Protein AF-A0A353X8H5-F1 (afdb_monomer_lite)

Sequence (154 aa):
MALLAIDTSLRACGVAVTVGPWALEAMARGQDARLVPLVGEVLAQAGLTYEGLTGVVVAVGPGSFTGTRVGLAAAQGLALALDIPVHGASTLDALGLGPDLTEDQKAALVEGRVAPPDPRAYLDLFAQGRATLPPQPLYLRPPGVTPPAKGRGR

Secondary structure (DSSP, 8-state):
--EEEEE-SSSEEEEEETTS-EEEEE-SS-HHHHHHHHHHHHHHHTT--GGG--EEEEE--SS-HHHHHHHHHHHHHHHHHHT--EEEE-HHHHHHT-TT--SSEEEEEEEE---TT--EEEEEEEETTEESSPPEEEE-PPTTPPPPP-PPP-

Structure (mmCIF, N/CA/C/O backbone):
data_AF-A0A353X8H5-F1
#
_entry.id   AF-A0A353X8H5-F1
#
loop_
_atom_site.group_PDB
_atom_site.id
_atom_site.type_symbol
_atom_site.label_atom_id
_atom_site.label_alt_id
_atom_site.label_comp_id
_atom_site.label_asym_id
_atom_site.label_entity_id
_atom_site.label_seq_id
_atom_site.pdbx_PDB_ins_code
_atom_site.Cartn_x
_atom_site.Cartn_y
_atom_site.Cartn_z
_atom_site.occupancy
_atom_site.B_iso_or_equiv
_atom_site.auth_seq_id
_atom_site.auth_comp_id
_atom_site.auth_asym_id
_atom_site.auth_atom_id
_atom_site.pdbx_PDB_model_num
ATOM 1 N N . MET A 1 1 ? -16.093 -1.205 8.298 1.00 74.12 1 MET A N 1
ATOM 2 C CA . MET A 1 1 ? -14.869 -1.967 7.976 1.00 74.12 1 MET A CA 1
ATOM 3 C C . MET A 1 1 ? -13.891 -0.981 7.370 1.00 74.12 1 MET A C 1
ATOM 5 O O . MET A 1 1 ? -14.268 -0.333 6.402 1.00 74.12 1 MET A O 1
ATOM 9 N N . ALA A 1 2 ? -12.722 -0.795 7.980 1.00 92.31 2 ALA A N 1
ATOM 10 C CA . ALA A 1 2 ? -11.694 0.127 7.499 1.00 92.31 2 ALA A CA 1
ATOM 11 C C . ALA A 1 2 ? -10.439 -0.676 7.140 1.00 92.31 2 ALA A C 1
ATOM 13 O O . ALA A 1 2 ? -9.856 -1.326 8.012 1.00 92.31 2 ALA A O 1
ATOM 14 N N . LEU A 1 3 ? -10.057 -0.681 5.862 1.00 96.94 3 LEU A N 1
ATOM 15 C CA . LEU A 1 3 ? -8.794 -1.268 5.412 1.00 96.94 3 LEU A CA 1
ATOM 16 C C . LEU A 1 3 ? -7.784 -0.158 5.148 1.00 96.94 3 LEU A C 1
ATOM 18 O O . LEU A 1 3 ? -8.125 0.843 4.516 1.00 96.94 3 LEU A O 1
ATOM 22 N N . LEU A 1 4 ? -6.549 -0.373 5.593 1.00 98.06 4 LEU A N 1
ATOM 23 C CA . LEU A 1 4 ? -5.403 0.472 5.271 1.00 98.06 4 LEU A CA 1
ATOM 24 C C . LEU A 1 4 ? -4.715 -0.077 4.021 1.00 98.06 4 LEU A C 1
ATOM 26 O O . LEU A 1 4 ? -4.287 -1.224 4.033 1.00 98.06 4 LEU A O 1
ATOM 30 N N . ALA A 1 5 ? -4.568 0.715 2.967 1.00 97.62 5 ALA A N 1
ATOM 31 C CA . ALA A 1 5 ? -3.767 0.370 1.799 1.00 97.62 5 ALA A CA 1
ATOM 32 C C . ALA A 1 5 ? -2.399 1.062 1.866 1.00 97.62 5 ALA A C 1
ATOM 34 O O . ALA A 1 5 ? -2.334 2.259 2.138 1.00 97.62 5 ALA A O 1
ATOM 35 N N . ILE A 1 6 ? -1.324 0.317 1.605 1.00 98.06 6 ILE A N 1
ATOM 36 C CA . ILE A 1 6 ? 0.063 0.797 1.588 1.00 98.06 6 ILE A CA 1
ATOM 37 C C . ILE A 1 6 ? 0.708 0.434 0.248 1.00 98.06 6 ILE A C 1
ATOM 39 O O . ILE A 1 6 ? 0.734 -0.736 -0.140 1.00 98.06 6 ILE A O 1
ATOM 43 N N . ASP A 1 7 ? 1.312 1.413 -0.423 1.00 96.50 7 ASP A N 1
ATOM 44 C CA . ASP A 1 7 ? 2.164 1.178 -1.588 1.00 96.50 7 ASP A CA 1
ATOM 45 C C . ASP A 1 7 ? 3.473 1.966 -1.482 1.00 96.50 7 ASP A C 1
ATOM 47 O O . ASP A 1 7 ? 3.509 3.193 -1.506 1.00 96.50 7 ASP A O 1
ATOM 51 N N . THR A 1 8 ? 4.577 1.234 -1.385 1.00 96.56 8 THR A N 1
ATOM 52 C CA . THR A 1 8 ? 5.946 1.766 -1.446 1.00 96.56 8 THR A CA 1
ATOM 53 C C . THR A 1 8 ? 6.745 1.109 -2.573 1.00 96.56 8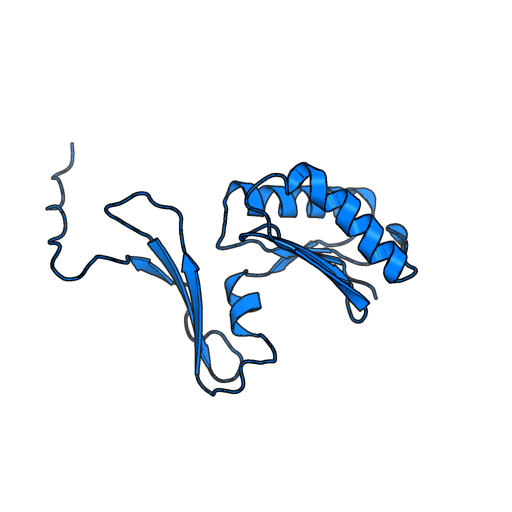 THR A C 1
ATOM 55 O O . THR A 1 8 ? 7.974 1.173 -2.595 1.00 96.56 8 THR A O 1
ATOM 58 N N . SER A 1 9 ? 6.068 0.422 -3.495 1.00 92.25 9 SER A N 1
ATOM 59 C CA . SER A 1 9 ? 6.669 -0.398 -4.546 1.00 92.25 9 SER A CA 1
ATOM 60 C C . SER A 1 9 ? 7.244 0.439 -5.691 1.00 92.25 9 SER A C 1
ATOM 62 O O . SER A 1 9 ? 8.225 0.025 -6.304 1.00 92.25 9 SER A O 1
ATOM 64 N N . LEU A 1 10 ? 6.714 1.636 -5.960 1.00 90.38 10 LEU A N 1
ATOM 65 C CA . LEU A 1 10 ? 7.165 2.506 -7.056 1.00 90.38 10 LEU A CA 1
ATOM 66 C C . LEU A 1 10 ? 7.862 3.783 -6.544 1.00 90.38 10 LEU A C 1
ATOM 68 O O . LEU A 1 10 ? 8.547 3.776 -5.523 1.00 90.38 10 LEU A O 1
ATOM 72 N N . ARG A 1 11 ? 7.780 4.887 -7.299 1.00 89.25 11 ARG A N 1
ATOM 73 C CA . ARG A 1 11 ? 8.456 6.167 -6.999 1.00 89.25 11 ARG A CA 1
ATOM 74 C C . ARG A 1 11 ? 7.633 7.081 -6.087 1.00 89.25 11 ARG A C 1
ATOM 76 O O . ARG A 1 11 ? 7.696 8.303 -6.216 1.00 89.25 11 ARG A O 1
ATOM 83 N N . ALA A 1 12 ? 6.863 6.487 -5.188 1.00 92.25 12 ALA A N 1
ATOM 84 C CA . ALA A 1 12 ? 6.065 7.202 -4.213 1.00 92.25 12 ALA A CA 1
ATOM 85 C C . ALA A 1 12 ? 5.904 6.382 -2.928 1.00 92.25 12 ALA A C 1
ATOM 87 O O . ALA A 1 12 ? 6.110 5.167 -2.932 1.00 92.25 12 ALA A O 1
ATOM 88 N N . CYS A 1 13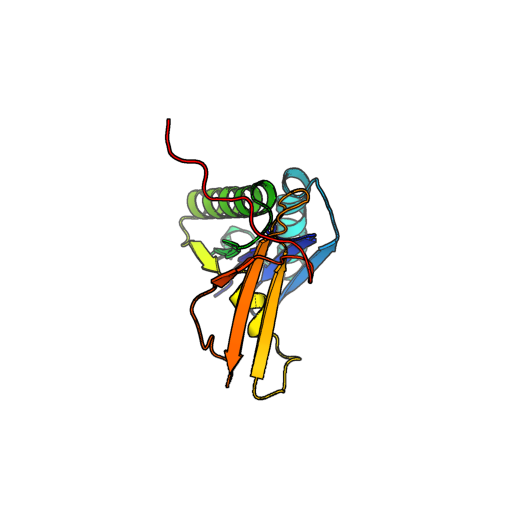 ? 5.555 7.063 -1.841 1.00 96.31 13 CYS A N 1
ATOM 89 C CA . CYS A 1 13 ? 4.990 6.466 -0.638 1.00 96.31 13 CYS A CA 1
ATOM 90 C C . CYS A 1 13 ? 3.494 6.786 -0.631 1.00 96.31 13 CYS A C 1
ATOM 92 O O . CYS A 1 13 ? 3.115 7.956 -0.561 1.00 96.31 13 CYS A O 1
ATOM 94 N N . GLY A 1 14 ? 2.664 5.762 -0.794 1.00 97.06 14 GLY A N 1
ATOM 95 C CA . GLY A 1 14 ? 1.216 5.871 -0.883 1.00 97.06 14 GLY A CA 1
ATOM 96 C C . GLY A 1 14 ? 0.534 5.206 0.301 1.00 97.06 14 GLY A C 1
ATOM 97 O O . GLY A 1 14 ? 0.879 4.080 0.669 1.00 97.06 14 GLY A O 1
ATOM 98 N N . VAL A 1 15 ? -0.452 5.894 0.869 1.00 98.00 15 VAL A N 1
ATOM 99 C CA . VAL A 1 15 ? -1.325 5.371 1.921 1.00 98.00 15 VAL A CA 1
ATOM 100 C C . VAL A 1 15 ? -2.766 5.777 1.633 1.00 98.00 15 VAL A C 1
ATOM 102 O O . VAL A 1 15 ? -3.025 6.922 1.273 1.00 98.00 15 VAL A O 1
ATOM 105 N N . ALA A 1 16 ? -3.715 4.865 1.820 1.00 97.25 16 ALA A N 1
ATOM 106 C CA . ALA A 1 16 ? -5.141 5.163 1.721 1.00 97.25 16 ALA A CA 1
ATOM 107 C C . ALA A 1 16 ? -5.953 4.371 2.745 1.00 97.25 16 ALA A C 1
ATOM 109 O O . ALA A 1 16 ? -5.528 3.307 3.192 1.00 97.25 16 ALA A O 1
ATOM 110 N N . VAL A 1 17 ? -7.147 4.857 3.074 1.00 96.50 17 VAL A N 1
ATOM 111 C CA . VAL A 1 17 ? -8.148 4.093 3.830 1.00 96.50 17 VAL A CA 1
ATOM 112 C C . VAL A 1 17 ? -9.389 3.888 2.963 1.00 96.50 17 VAL A C 1
ATOM 114 O O . VAL A 1 17 ? -9.782 4.774 2.204 1.00 96.50 17 VAL A O 1
ATOM 117 N N . THR A 1 18 ? -10.019 2.714 3.046 1.00 91.69 18 THR A N 1
ATOM 118 C CA . THR A 1 18 ? -11.245 2.404 2.286 1.00 91.69 18 THR A CA 1
ATOM 119 C C . THR A 1 18 ? -12.345 3.434 2.512 1.00 91.69 18 THR A C 1
ATOM 121 O O . THR A 1 18 ? -12.729 3.663 3.657 1.00 91.69 18 THR A O 1
ATOM 124 N N . VAL A 1 19 ? -12.900 3.974 1.417 1.00 79.12 19 VAL A N 1
ATOM 125 C CA . VAL A 1 19 ? -13.958 5.006 1.439 1.00 79.12 19 VAL A CA 1
ATOM 126 C C . VAL A 1 19 ? -13.546 6.192 2.331 1.00 79.12 19 VAL A C 1
ATOM 128 O O . VAL A 1 19 ? -14.315 6.671 3.159 1.00 79.12 19 VAL A O 1
ATOM 131 N N . GLY A 1 20 ? -12.290 6.627 2.197 1.00 89.19 20 GLY A N 1
ATOM 132 C CA . GLY A 1 20 ? -11.671 7.623 3.064 1.00 89.19 20 GLY A CA 1
ATOM 133 C C . GLY A 1 20 ? -10.528 8.390 2.390 1.00 89.19 20 GLY A C 1
ATOM 134 O O . GLY A 1 20 ? -10.372 8.330 1.166 1.00 89.19 20 GLY A O 1
ATOM 135 N N . PRO A 1 21 ? -9.747 9.150 3.177 1.00 95.56 21 PRO A N 1
ATOM 136 C CA . PRO A 1 21 ? -8.627 9.924 2.667 1.00 95.56 21 PRO A CA 1
ATOM 137 C C . PRO A 1 21 ? -7.494 9.025 2.170 1.00 95.56 21 PRO A C 1
ATOM 139 O O . PRO A 1 21 ? -7.351 7.857 2.548 1.00 95.56 21 PRO A O 1
ATOM 142 N N . TRP A 1 22 ? -6.660 9.618 1.329 1.00 96.56 22 TRP A N 1
ATOM 143 C CA . TRP A 1 22 ? -5.430 9.030 0.833 1.00 96.56 22 TRP A CA 1
ATOM 144 C C . TRP A 1 22 ? -4.362 10.110 0.714 1.00 96.56 22 TRP A C 1
ATOM 146 O O . TRP A 1 22 ? -4.664 11.297 0.587 1.00 96.56 22 TRP A O 1
ATOM 156 N N . ALA A 1 23 ? -3.107 9.684 0.732 1.00 97.06 23 ALA A N 1
ATOM 157 C CA . ALA A 1 23 ? -1.960 10.529 0.479 1.00 97.06 23 ALA A CA 1
ATOM 158 C C . ALA A 1 23 ? -0.941 9.776 -0.378 1.00 97.06 23 ALA A C 1
ATOM 160 O O . ALA A 1 23 ? -0.725 8.575 -0.208 1.00 97.06 23 ALA A O 1
ATOM 161 N N . LEU A 1 24 ? -0.321 10.493 -1.313 1.00 96.00 24 LEU A N 1
ATOM 162 C CA . LEU A 1 24 ? 0.707 9.966 -2.200 1.00 96.00 24 LEU A CA 1
ATOM 163 C C . LEU A 1 24 ? 1.847 10.973 -2.291 1.00 96.00 24 LEU A C 1
ATOM 165 O O . LEU A 1 24 ? 1.679 12.066 -2.828 1.00 96.00 24 LEU A O 1
ATOM 169 N N . GLU A 1 25 ? 3.018 10.590 -1.802 1.00 96.88 25 GLU A N 1
ATOM 170 C CA . GLU A 1 25 ? 4.199 11.447 -1.828 1.00 96.88 25 GLU A CA 1
ATOM 171 C C . GLU A 1 25 ? 5.242 10.904 -2.789 1.00 96.88 25 GLU A C 1
ATOM 173 O O . GLU A 1 25 ? 5.786 9.817 -2.589 1.00 96.88 25 GLU A O 1
ATOM 178 N N . ALA A 1 26 ? 5.549 11.670 -3.835 1.00 95.06 26 ALA A N 1
ATOM 179 C CA . ALA A 1 26 ? 6.590 11.309 -4.784 1.00 95.06 26 ALA A CA 1
ATOM 180 C C . ALA A 1 26 ? 7.963 11.314 -4.098 1.00 95.06 26 ALA A C 1
ATOM 182 O O . ALA A 1 26 ? 8.442 12.347 -3.632 1.00 95.06 26 ALA A O 1
ATOM 183 N N . MET A 1 27 ? 8.631 10.160 -4.071 1.00 92.25 27 MET A N 1
ATOM 184 C CA . MET A 1 27 ? 9.961 10.034 -3.481 1.00 92.25 27 MET A CA 1
ATOM 185 C C . MET A 1 27 ? 10.752 8.872 -4.076 1.00 92.25 27 MET A C 1
ATOM 187 O O . MET A 1 27 ? 10.222 7.815 -4.417 1.00 92.25 27 MET A O 1
ATOM 191 N N . ALA A 1 28 ? 12.065 9.070 -4.206 1.00 85.12 28 ALA A N 1
ATOM 192 C CA . ALA A 1 28 ? 12.971 8.043 -4.718 1.00 85.12 28 ALA A CA 1
ATOM 193 C C . ALA A 1 28 ? 13.551 7.142 -3.613 1.00 85.12 28 ALA A C 1
ATOM 195 O O . ALA A 1 28 ? 13.962 6.019 -3.911 1.00 85.12 28 ALA A O 1
ATOM 196 N N . ARG A 1 29 ? 13.637 7.646 -2.375 1.00 88.06 29 ARG A N 1
ATOM 197 C CA . ARG A 1 29 ? 14.205 7.000 -1.177 1.00 88.06 29 ARG A CA 1
ATOM 198 C C . ARG A 1 29 ? 13.548 7.588 0.079 1.00 88.06 29 ARG A C 1
ATOM 200 O O . ARG A 1 29 ? 12.993 8.680 -0.008 1.00 88.06 29 ARG A O 1
ATOM 207 N N . GLY A 1 30 ? 13.693 6.916 1.223 1.00 93.06 30 GLY A N 1
ATOM 208 C CA . GLY A 1 30 ? 13.212 7.392 2.528 1.00 93.06 30 GLY A CA 1
ATOM 209 C C . GLY A 1 30 ? 11.798 6.932 2.892 1.00 93.06 30 GLY A C 1
ATOM 210 O O . GLY A 1 30 ? 11.221 7.428 3.858 1.00 93.06 30 GLY A O 1
ATOM 211 N N . GLN A 1 31 ? 11.232 5.993 2.127 1.00 94.94 31 GLN A N 1
ATOM 212 C CA . GLN A 1 31 ? 9.908 5.423 2.386 1.00 94.94 31 GLN A CA 1
ATOM 213 C C . GLN A 1 31 ? 9.828 4.771 3.775 1.00 94.94 31 GLN A C 1
ATOM 215 O O . GLN A 1 31 ? 8.790 4.833 4.420 1.00 94.94 31 GLN A O 1
ATOM 220 N N . ASP A 1 32 ? 10.923 4.180 4.251 1.00 93.88 32 ASP A N 1
ATOM 221 C CA . ASP A 1 32 ? 11.056 3.528 5.556 1.00 93.88 32 ASP A CA 1
ATOM 222 C C . ASP A 1 32 ? 10.812 4.481 6.730 1.00 93.88 32 ASP A C 1
ATOM 224 O O . ASP A 1 32 ? 10.109 4.125 7.673 1.00 93.88 32 ASP A O 1
ATOM 228 N N . ALA A 1 33 ? 11.326 5.707 6.644 1.00 96.00 33 ALA A N 1
ATOM 229 C CA . ALA A 1 33 ? 11.096 6.729 7.660 1.00 96.00 33 ALA A CA 1
ATOM 230 C C . ALA A 1 33 ? 9.745 7.441 7.484 1.00 96.00 33 ALA A C 1
ATOM 232 O O . ALA A 1 33 ? 9.139 7.863 8.468 1.00 96.00 33 ALA A O 1
ATOM 233 N N . ARG A 1 34 ? 9.269 7.596 6.240 1.00 97.25 34 ARG A N 1
ATOM 234 C CA . ARG A 1 34 ? 8.072 8.398 5.939 1.00 97.25 34 ARG A CA 1
ATOM 235 C C . ARG A 1 34 ? 6.757 7.644 6.111 1.00 97.25 34 ARG A C 1
ATOM 237 O O . ARG A 1 34 ? 5.754 8.267 6.459 1.00 97.25 34 ARG A O 1
ATOM 244 N N . LEU A 1 35 ? 6.751 6.334 5.876 1.00 97.94 35 LEU A N 1
ATOM 245 C CA . LEU A 1 35 ? 5.526 5.541 5.793 1.00 97.94 35 LEU A CA 1
ATOM 246 C C . LEU A 1 35 ? 4.682 5.606 7.071 1.00 97.94 35 LEU A C 1
ATOM 248 O O . LEU A 1 35 ? 3.504 5.934 6.997 1.00 97.94 35 LEU A O 1
ATOM 252 N N . VAL A 1 36 ? 5.264 5.336 8.242 1.00 97.38 36 VAL A N 1
ATOM 253 C CA . VAL A 1 36 ? 4.500 5.307 9.505 1.00 97.38 36 VAL A CA 1
ATOM 254 C C . VAL A 1 36 ? 3.907 6.681 9.860 1.00 97.38 36 VAL A C 1
ATOM 256 O O . VAL A 1 36 ? 2.713 6.739 10.160 1.00 97.38 36 VAL A O 1
ATOM 259 N N . PRO A 1 37 ? 4.657 7.801 9.767 1.00 98.00 37 PRO A N 1
ATOM 260 C CA . PRO A 1 37 ? 4.063 9.130 9.898 1.00 98.00 37 PRO A CA 1
ATOM 261 C C . PRO A 1 37 ? 2.908 9.385 8.918 1.00 98.00 37 PRO A C 1
ATOM 263 O O . PRO A 1 37 ? 1.871 9.903 9.324 1.00 98.00 37 PRO A O 1
ATOM 266 N N . LEU A 1 38 ? 3.044 8.959 7.654 1.00 98.38 38 LEU A N 1
ATOM 267 C CA . LEU A 1 38 ? 2.018 9.171 6.626 1.00 98.38 38 LEU A CA 1
ATOM 268 C C . LEU A 1 38 ? 0.737 8.388 6.945 1.00 98.38 38 LEU A C 1
ATOM 270 O O . LEU A 1 38 ? -0.364 8.899 6.763 1.00 98.38 38 LEU A O 1
ATOM 274 N N . VAL A 1 39 ? 0.873 7.172 7.485 1.00 98.31 39 VAL A N 1
ATOM 275 C CA . VAL A 1 39 ? -0.262 6.391 7.997 1.00 98.31 39 VAL A CA 1
ATOM 276 C C . VAL A 1 39 ? -0.980 7.139 9.115 1.00 98.31 39 VAL A C 1
ATOM 278 O O . VAL A 1 39 ? -2.200 7.279 9.056 1.00 98.31 39 VAL A O 1
ATOM 281 N N . GLY A 1 40 ? -0.246 7.666 10.097 1.00 97.81 40 GLY A N 1
ATOM 282 C CA . GLY A 1 40 ? -0.837 8.441 11.191 1.00 97.81 40 GLY A CA 1
ATOM 283 C C . GLY A 1 40 ? -1.620 9.662 10.698 1.00 97.81 40 GLY A C 1
ATOM 284 O O . GLY A 1 40 ? -2.734 9.903 11.157 1.00 97.81 40 GLY A O 1
ATOM 285 N N . GLU A 1 41 ? -1.073 10.393 9.727 1.00 98.38 41 GLU A N 1
ATOM 286 C CA . GLU A 1 41 ? -1.732 11.551 9.111 1.00 98.38 41 GLU A CA 1
ATOM 287 C C . GLU A 1 41 ? -3.033 11.165 8.394 1.00 98.38 41 GLU A C 1
ATOM 289 O O . GLU A 1 41 ? -4.067 11.797 8.617 1.00 98.38 41 GLU A O 1
ATOM 294 N N . VAL A 1 42 ? -3.013 10.109 7.574 1.00 98.25 42 VAL A N 1
ATOM 295 C CA . VAL A 1 42 ? -4.201 9.646 6.836 1.00 98.25 42 VAL A CA 1
ATOM 296 C C . VAL A 1 42 ? -5.279 9.118 7.789 1.00 98.25 42 VAL A C 1
ATOM 298 O O . VAL A 1 42 ? -6.458 9.426 7.610 1.00 98.25 42 VAL A O 1
ATOM 301 N N . LEU A 1 43 ? -4.904 8.374 8.833 1.00 97.44 43 LEU A N 1
ATOM 302 C CA . LEU A 1 43 ? -5.857 7.910 9.849 1.00 97.44 43 LEU A CA 1
ATOM 303 C C . LEU A 1 43 ? -6.489 9.080 10.608 1.00 97.44 43 LEU A C 1
ATOM 305 O O . LEU A 1 43 ? -7.708 9.107 10.776 1.00 97.44 43 LEU A O 1
ATOM 309 N N . ALA A 1 44 ? -5.692 10.080 10.993 1.00 97.25 44 ALA A N 1
ATOM 310 C CA . ALA A 1 44 ? -6.196 11.275 11.663 1.00 97.25 44 ALA A CA 1
ATOM 311 C C . ALA A 1 44 ? -7.191 12.049 10.783 1.00 97.25 44 ALA A C 1
ATOM 313 O O . ALA A 1 44 ? -8.249 12.453 11.263 1.00 97.25 44 ALA A O 1
ATOM 314 N N . GLN A 1 45 ? -6.904 12.195 9.485 1.00 97.19 45 GLN A N 1
ATOM 315 C CA . GLN A 1 45 ? -7.835 12.797 8.520 1.00 97.19 45 GLN A CA 1
ATOM 316 C C . GLN A 1 45 ? -9.136 11.996 8.381 1.00 97.19 45 GLN A C 1
ATOM 318 O O . GLN A 1 45 ? -10.192 12.576 8.145 1.00 97.19 45 GLN A O 1
ATOM 323 N N . ALA A 1 46 ? -9.072 10.672 8.543 1.00 95.19 46 ALA A N 1
ATOM 324 C CA . ALA A 1 46 ? -10.236 9.792 8.510 1.00 95.19 46 ALA A CA 1
ATOM 325 C C . ALA A 1 46 ? -11.029 9.781 9.831 1.00 95.19 46 ALA A C 1
ATOM 327 O O . ALA A 1 46 ? -12.078 9.142 9.897 1.00 95.19 46 ALA A O 1
ATOM 328 N N . GLY A 1 47 ? -10.534 10.436 10.889 1.00 96.00 47 GLY A N 1
ATOM 329 C CA . GLY A 1 47 ? -11.096 10.325 12.238 1.00 96.00 47 GLY A CA 1
ATOM 330 C C . GLY A 1 47 ? -10.961 8.918 12.832 1.00 96.00 47 GLY A C 1
ATOM 331 O O . GLY A 1 47 ? -11.787 8.514 13.648 1.00 96.00 47 GLY A O 1
ATOM 332 N N . LEU A 1 48 ? -9.953 8.157 12.400 1.00 95.94 48 LEU A N 1
ATOM 333 C CA . LEU A 1 48 ? -9.691 6.786 12.827 1.00 95.94 48 LEU A CA 1
ATOM 334 C C . LEU A 1 48 ? -8.428 6.708 13.685 1.00 95.94 48 LEU A C 1
ATOM 336 O O . LEU A 1 48 ? -7.515 7.526 13.573 1.00 95.94 48 LEU A O 1
ATOM 340 N N . THR A 1 49 ? -8.358 5.666 14.505 1.00 96.31 49 THR A N 1
ATOM 341 C CA . THR A 1 49 ? -7.123 5.222 15.155 1.00 96.31 49 THR A CA 1
ATOM 342 C C . THR A 1 49 ? -6.652 3.912 14.528 1.00 96.31 49 THR A C 1
ATOM 344 O O . THR A 1 49 ? -7.363 3.306 13.720 1.00 96.31 49 THR A O 1
ATOM 347 N N . TYR A 1 50 ? -5.457 3.456 14.902 1.00 96.62 50 TYR A N 1
ATOM 348 C CA . TYR A 1 50 ? -4.924 2.174 14.437 1.00 96.62 50 TYR A CA 1
ATOM 349 C C . TYR A 1 50 ? -5.838 1.000 14.814 1.00 96.62 50 TYR A C 1
ATOM 351 O O . TYR A 1 50 ? -6.061 0.113 13.998 1.00 96.62 50 TYR A O 1
ATOM 359 N N . GLU A 1 51 ? -6.444 1.032 15.999 1.00 95.94 51 GLU A N 1
ATOM 360 C CA . GLU A 1 51 ? -7.376 0.013 16.501 1.00 95.94 51 GLU A CA 1
ATOM 361 C C . GLU A 1 51 ? -8.692 -0.033 15.711 1.00 95.94 51 GLU A C 1
ATOM 363 O O . GLU A 1 51 ? -9.415 -1.023 15.763 1.00 95.94 51 GLU A O 1
ATOM 368 N N . GLY A 1 52 ? -9.014 1.028 14.964 1.00 94.19 52 GLY A N 1
ATOM 369 C CA . GLY A 1 52 ? -10.164 1.055 14.061 1.00 94.19 52 GLY A CA 1
ATOM 370 C C . GLY A 1 52 ? -9.943 0.278 12.760 1.00 94.19 52 GLY A C 1
ATOM 371 O O . GLY A 1 52 ? -10.893 0.089 11.993 1.00 94.19 52 GLY A O 1
ATOM 372 N N . LEU A 1 53 ? -8.709 -0.154 12.482 1.00 96.94 53 LEU A N 1
ATOM 373 C CA . LEU A 1 53 ? -8.376 -0.925 11.291 1.00 96.94 53 LEU A CA 1
ATOM 374 C C . LEU A 1 53 ? -8.831 -2.376 11.423 1.00 96.94 53 LEU A C 1
ATOM 376 O O . LEU A 1 53 ? -8.742 -3.004 12.468 1.00 96.94 53 LEU A O 1
ATOM 380 N N . THR A 1 54 ? -9.290 -2.920 10.302 1.00 97.25 54 THR A N 1
ATOM 381 C CA . THR A 1 54 ? -9.802 -4.299 10.200 1.00 97.25 54 THR A CA 1
ATOM 382 C C . THR A 1 54 ? -8.964 -5.175 9.271 1.00 97.25 54 THR A C 1
ATOM 384 O O . THR A 1 54 ? -9.258 -6.352 9.092 1.00 97.25 54 THR A O 1
ATOM 387 N N . GLY A 1 55 ? -7.925 -4.601 8.664 1.00 97.56 55 GLY A N 1
ATOM 388 C CA . GLY A 1 55 ? -6.995 -5.286 7.777 1.00 97.56 55 GLY A CA 1
ATOM 389 C C . GLY A 1 55 ? -6.073 -4.304 7.062 1.00 97.56 55 GLY A C 1
ATOM 390 O O . GLY A 1 55 ? -6.346 -3.099 7.000 1.00 97.56 55 GLY A O 1
ATOM 391 N N . VAL A 1 56 ? -4.986 -4.832 6.506 1.00 98.31 56 VAL A N 1
ATOM 392 C CA . VAL A 1 56 ? -4.013 -4.068 5.718 1.00 98.31 56 VAL A CA 1
ATOM 393 C C . VAL A 1 56 ? -3.902 -4.669 4.322 1.00 98.31 56 VAL A C 1
ATOM 395 O O . VAL A 1 56 ? -3.732 -5.873 4.164 1.00 98.31 56 VAL A O 1
ATOM 398 N N . VAL A 1 57 ? -3.979 -3.835 3.294 1.00 97.81 57 VAL A N 1
ATOM 399 C CA . VAL A 1 57 ? -3.667 -4.175 1.907 1.00 97.81 57 VAL A CA 1
ATOM 400 C C . VAL A 1 57 ? -2.298 -3.589 1.586 1.00 97.81 57 VAL A C 1
ATOM 402 O O . VAL A 1 57 ? -2.039 -2.423 1.872 1.00 97.81 57 VAL A O 1
ATOM 405 N N . VAL A 1 58 ? -1.402 -4.373 0.998 1.00 97.94 58 VAL A N 1
ATOM 406 C CA . VAL A 1 58 ? -0.044 -3.918 0.686 1.00 97.94 58 VAL A CA 1
ATOM 407 C C . VAL A 1 58 ? 0.369 -4.316 -0.721 1.00 97.94 58 VAL A C 1
ATOM 409 O O . VAL A 1 58 ? 0.141 -5.449 -1.146 1.00 97.94 58 VAL A O 1
ATOM 412 N N . ALA A 1 59 ? 0.994 -3.390 -1.447 1.00 96.12 59 ALA A N 1
ATOM 413 C CA . ALA A 1 59 ? 1.563 -3.684 -2.755 1.00 96.12 59 ALA A CA 1
ATOM 414 C C . ALA A 1 59 ? 2.687 -4.730 -2.638 1.00 96.12 59 ALA A C 1
ATOM 416 O O . ALA A 1 59 ? 3.662 -4.533 -1.910 1.00 96.12 59 ALA A O 1
ATOM 417 N N . VAL A 1 60 ? 2.569 -5.837 -3.376 1.00 95.19 60 VAL A N 1
ATOM 418 C CA . VAL A 1 60 ? 3.560 -6.935 -3.403 1.00 95.19 60 VAL A CA 1
ATOM 419 C C . VAL A 1 60 ? 4.464 -6.900 -4.638 1.00 95.19 60 VAL A C 1
ATOM 421 O O . VAL A 1 60 ? 5.282 -7.797 -4.847 1.00 95.19 60 VAL A O 1
ATOM 424 N N . GLY A 1 61 ? 4.350 -5.840 -5.435 1.00 90.69 61 GLY A N 1
ATOM 425 C CA . GLY A 1 61 ? 5.075 -5.659 -6.682 1.00 90.69 61 GLY A CA 1
ATOM 426 C C . GLY A 1 61 ? 4.277 -6.112 -7.911 1.00 90.69 61 GLY A C 1
ATOM 427 O O . GLY A 1 61 ? 3.104 -6.473 -7.800 1.00 90.69 61 GLY A O 1
ATOM 428 N N . PRO A 1 62 ? 4.903 -6.087 -9.098 1.00 90.00 62 PRO A N 1
ATOM 429 C CA . PRO A 1 62 ? 6.314 -5.766 -9.331 1.00 90.00 62 PRO A CA 1
ATOM 430 C C . PRO A 1 62 ? 6.663 -4.297 -9.048 1.00 90.00 62 PRO A C 1
ATOM 432 O O . PRO A 1 62 ? 5.834 -3.406 -9.183 1.00 90.00 62 PRO A O 1
ATOM 435 N N . GLY A 1 63 ? 7.916 -4.043 -8.660 1.00 87.88 63 GLY A N 1
ATOM 436 C CA . GLY A 1 63 ? 8.408 -2.710 -8.312 1.00 87.88 63 GLY A CA 1
ATOM 437 C C . GLY A 1 63 ? 9.824 -2.738 -7.730 1.00 87.88 63 GLY A C 1
ATOM 438 O O . GLY A 1 63 ? 10.574 -3.703 -7.887 1.00 87.88 63 GLY A O 1
ATOM 439 N N . SER A 1 64 ? 10.205 -1.668 -7.037 1.00 88.44 64 SER A N 1
ATOM 440 C CA . SER A 1 64 ? 11.435 -1.556 -6.256 1.00 88.44 64 SER A CA 1
ATOM 441 C C . SER A 1 64 ? 11.519 -2.670 -5.216 1.00 88.44 64 SER A C 1
ATOM 443 O O . SER A 1 64 ? 10.635 -2.815 -4.373 1.00 88.44 64 SER A O 1
ATOM 445 N N . PHE A 1 65 ? 12.619 -3.421 -5.229 1.00 88.31 65 PHE A N 1
ATOM 446 C CA . PHE A 1 65 ? 12.879 -4.477 -4.250 1.00 88.31 65 PHE A CA 1
ATOM 447 C C . PHE A 1 65 ? 12.902 -3.943 -2.813 1.00 88.31 65 PHE A C 1
ATOM 449 O O . PHE A 1 65 ? 12.241 -4.488 -1.930 1.00 88.31 65 PHE A O 1
ATOM 456 N N . THR A 1 66 ? 13.634 -2.849 -2.588 1.00 91.25 66 THR A N 1
ATOM 457 C CA . THR A 1 66 ? 13.696 -2.190 -1.279 1.00 91.25 66 THR A CA 1
ATOM 458 C C . THR A 1 66 ? 12.336 -1.617 -0.905 1.00 91.25 66 THR A C 1
ATOM 460 O O . THR A 1 66 ? 11.859 -1.852 0.198 1.00 91.25 66 THR A O 1
ATOM 463 N N . GLY A 1 67 ? 11.693 -0.922 -1.846 1.00 93.25 67 GLY A N 1
ATOM 464 C CA . GLY A 1 67 ? 10.402 -0.280 -1.621 1.00 93.25 67 GLY A CA 1
ATOM 465 C C . GLY A 1 67 ? 9.312 -1.277 -1.230 1.00 93.25 67 GLY A C 1
ATOM 466 O O . GLY A 1 67 ? 8.688 -1.122 -0.188 1.00 93.25 67 GLY A O 1
ATOM 467 N N . THR A 1 68 ? 9.154 -2.363 -1.986 1.00 94.69 68 THR A N 1
ATOM 468 C CA . THR A 1 68 ? 8.165 -3.423 -1.707 1.00 94.69 68 THR A CA 1
ATOM 469 C C . THR A 1 68 ? 8.362 -4.033 -0.315 1.00 94.69 68 THR A C 1
ATOM 471 O O . THR A 1 68 ? 7.399 -4.269 0.410 1.00 94.69 68 THR A O 1
ATOM 474 N N . ARG A 1 69 ? 9.616 -4.245 0.106 1.00 95.69 69 ARG A N 1
ATOM 475 C CA . ARG A 1 69 ? 9.921 -4.799 1.435 1.00 95.69 69 ARG A CA 1
ATOM 476 C C . ARG A 1 69 ? 9.622 -3.840 2.579 1.00 95.69 69 ARG A C 1
ATOM 478 O O . ARG A 1 69 ? 9.223 -4.313 3.635 1.00 95.69 69 ARG A O 1
ATOM 485 N N . VAL A 1 70 ? 9.792 -2.534 2.378 1.00 97.12 70 VAL A N 1
ATOM 486 C CA . VAL A 1 70 ? 9.408 -1.524 3.377 1.00 97.12 70 VAL A CA 1
ATOM 487 C C . VAL A 1 70 ? 7.909 -1.607 3.662 1.00 97.12 70 VAL A C 1
ATOM 489 O O . VAL A 1 70 ? 7.516 -1.756 4.816 1.00 97.12 70 VAL A O 1
ATOM 492 N N . GLY A 1 71 ? 7.082 -1.585 2.614 1.00 97.50 71 GLY A N 1
ATOM 493 C CA . GLY A 1 71 ? 5.629 -1.674 2.745 1.00 97.50 71 GLY A CA 1
ATOM 494 C C . GLY A 1 71 ? 5.196 -2.987 3.386 1.00 97.50 71 GLY A C 1
ATOM 495 O O . GLY A 1 71 ? 4.416 -2.977 4.336 1.00 97.50 71 GLY A O 1
ATOM 496 N N . LEU A 1 72 ? 5.747 -4.117 2.926 1.00 98.00 72 LEU A N 1
ATOM 497 C CA . LEU A 1 72 ? 5.418 -5.435 3.472 1.00 98.00 72 LEU A CA 1
ATOM 498 C C . LEU A 1 72 ? 5.793 -5.557 4.955 1.00 98.00 72 LEU A C 1
ATOM 500 O O . LEU A 1 72 ? 4.988 -6.048 5.741 1.00 98.00 72 LEU A O 1
ATOM 504 N N . ALA A 1 73 ? 6.977 -5.080 5.346 1.00 98.12 73 ALA A N 1
ATOM 505 C CA . ALA A 1 73 ? 7.415 -5.105 6.738 1.00 98.12 73 ALA A CA 1
ATOM 506 C C . ALA A 1 73 ? 6.504 -4.255 7.636 1.00 98.12 73 ALA A C 1
ATOM 508 O O . ALA A 1 73 ? 6.118 -4.702 8.714 1.00 98.12 73 ALA A O 1
ATOM 509 N N . ALA A 1 74 ? 6.110 -3.062 7.179 1.00 98.12 74 ALA A N 1
ATOM 510 C CA . ALA A 1 74 ? 5.175 -2.212 7.911 1.00 98.12 74 ALA A CA 1
ATOM 511 C C . ALA A 1 74 ? 3.786 -2.858 8.036 1.00 98.12 74 ALA A C 1
ATOM 513 O O . ALA A 1 74 ? 3.229 -2.901 9.131 1.00 98.12 74 ALA A O 1
ATOM 514 N N . ALA A 1 75 ? 3.252 -3.418 6.945 1.00 98.12 75 ALA A N 1
ATOM 515 C CA . ALA A 1 75 ? 1.961 -4.103 6.945 1.00 98.12 75 ALA A CA 1
ATOM 516 C C . ALA A 1 75 ? 1.949 -5.307 7.897 1.00 98.12 75 ALA A C 1
ATOM 518 O O . ALA A 1 75 ? 1.013 -5.465 8.674 1.00 98.12 75 ALA A O 1
ATOM 519 N N . GLN A 1 76 ? 3.009 -6.120 7.884 1.00 98.25 76 GLN A N 1
ATOM 520 C CA . GLN A 1 76 ? 3.168 -7.252 8.799 1.00 98.25 76 GLN A CA 1
ATOM 521 C C . GLN A 1 76 ? 3.308 -6.803 10.257 1.00 98.25 76 GLN A C 1
ATOM 523 O O . GLN A 1 76 ? 2.712 -7.419 11.135 1.00 98.25 76 GLN A O 1
ATOM 528 N N . GLY A 1 77 ? 4.056 -5.728 10.520 1.00 98.12 77 GLY A N 1
ATOM 529 C CA . GLY A 1 77 ? 4.194 -5.163 11.864 1.00 98.12 77 GLY A CA 1
ATOM 530 C C . GLY A 1 77 ? 2.862 -4.669 12.430 1.00 98.12 77 GLY A C 1
ATOM 531 O O . GLY A 1 77 ? 2.527 -4.987 13.568 1.00 98.12 77 GLY A O 1
ATOM 532 N N . LEU A 1 78 ? 2.074 -3.954 11.622 1.00 97.69 78 LEU A N 1
ATOM 533 C CA . LEU A 1 78 ? 0.731 -3.501 11.999 1.00 97.69 78 LEU A CA 1
ATOM 534 C C . LEU A 1 78 ? -0.224 -4.674 12.220 1.00 97.69 78 LEU A C 1
ATOM 536 O O . LEU A 1 78 ? -0.918 -4.717 13.229 1.00 97.69 78 LEU A O 1
ATOM 540 N N . ALA A 1 79 ? -0.231 -5.642 11.306 1.00 97.12 79 ALA A N 1
ATOM 541 C CA . ALA A 1 79 ? -1.064 -6.832 11.418 1.00 97.12 79 ALA A CA 1
ATOM 542 C C . ALA A 1 79 ? -0.765 -7.648 12.673 1.00 97.12 79 ALA A C 1
ATOM 544 O O . ALA A 1 79 ? -1.690 -8.073 13.357 1.00 97.12 79 ALA A O 1
ATOM 545 N N . LEU A 1 80 ? 0.516 -7.814 13.006 1.00 98.31 80 LEU A N 1
ATOM 546 C CA . LEU A 1 80 ? 0.940 -8.488 14.227 1.00 98.31 80 LEU A CA 1
ATOM 547 C C . LEU A 1 80 ? 0.506 -7.722 15.483 1.00 98.31 80 LEU A C 1
ATOM 549 O O . LEU A 1 80 ? 0.077 -8.339 16.451 1.00 98.31 80 LEU A O 1
ATOM 553 N N . ALA A 1 81 ? 0.630 -6.393 15.478 1.00 98.06 81 ALA A N 1
ATOM 554 C CA . ALA A 1 81 ? 0.282 -5.563 16.628 1.00 98.06 81 ALA A CA 1
ATOM 555 C C . ALA A 1 81 ? -1.232 -5.489 16.883 1.00 98.06 81 ALA A C 1
ATOM 557 O O . ALA A 1 81 ? -1.647 -5.345 18.030 1.00 98.06 81 ALA A O 1
ATOM 558 N N . LEU A 1 82 ? -2.040 -5.565 15.823 1.00 97.56 82 LEU A N 1
ATOM 559 C CA . LEU A 1 82 ? -3.489 -5.350 15.870 1.00 97.56 82 LEU A CA 1
ATOM 560 C C . LEU A 1 82 ? -4.309 -6.643 15.727 1.00 97.56 82 LEU A C 1
ATOM 562 O O . LEU A 1 82 ? -5.527 -6.586 15.849 1.00 97.56 82 LEU A O 1
ATOM 566 N N . ASP A 1 83 ? -3.661 -7.781 15.466 1.00 97.94 83 ASP A N 1
ATOM 567 C CA . ASP A 1 83 ? -4.298 -9.075 15.171 1.00 97.94 83 ASP A CA 1
ATOM 568 C C . ASP A 1 83 ? -5.299 -9.002 13.999 1.00 97.94 83 ASP A C 1
ATOM 570 O O . ASP A 1 83 ? -6.446 -9.443 14.072 1.00 97.94 83 ASP A O 1
ATOM 574 N N . ILE A 1 84 ? -4.861 -8.396 12.889 1.00 97.94 84 ILE A N 1
ATOM 575 C CA . ILE A 1 84 ? -5.674 -8.184 11.678 1.00 97.94 84 ILE A CA 1
ATOM 576 C C . ILE A 1 84 ? -5.021 -8.813 10.437 1.00 97.94 84 ILE A C 1
ATOM 578 O O . ILE A 1 84 ? -3.796 -8.928 10.370 1.00 97.94 84 ILE A O 1
ATOM 582 N N . PRO A 1 85 ? -5.801 -9.208 9.414 1.00 97.94 85 PRO A N 1
ATOM 583 C CA . PRO A 1 85 ? -5.257 -9.830 8.210 1.00 97.94 85 PRO A CA 1
ATOM 584 C C . PRO A 1 85 ? -4.454 -8.858 7.330 1.00 97.94 85 PRO A C 1
ATOM 586 O O . PRO A 1 85 ? -4.722 -7.654 7.281 1.00 97.94 85 PRO A O 1
ATOM 589 N N . VAL A 1 86 ? -3.514 -9.420 6.559 1.00 98.25 86 VAL A N 1
ATOM 590 C CA . VAL A 1 86 ? -2.790 -8.727 5.479 1.00 98.25 86 VAL A CA 1
ATOM 591 C C . VAL A 1 86 ? -3.172 -9.327 4.131 1.00 98.25 86 VAL A C 1
ATOM 593 O O . VAL A 1 86 ? -3.133 -10.544 3.948 1.00 98.25 86 VAL A O 1
ATOM 596 N N . HIS A 1 87 ? -3.467 -8.467 3.164 1.00 97.12 87 HIS A N 1
ATOM 597 C CA . HIS A 1 87 ? -3.764 -8.830 1.786 1.00 97.12 87 HIS A CA 1
ATOM 598 C C . HIS A 1 87 ? -2.712 -8.234 0.850 1.00 97.12 87 HIS A C 1
ATOM 600 O O . HIS A 1 87 ? -2.438 -7.037 0.884 1.00 97.12 87 HIS A O 1
ATOM 606 N N . GLY A 1 88 ? -2.116 -9.066 -0.001 1.00 95.19 88 GLY A N 1
ATOM 607 C CA . GLY A 1 88 ? -1.209 -8.597 -1.045 1.00 95.19 88 GLY A CA 1
ATOM 608 C C . GLY A 1 88 ? -1.976 -8.114 -2.274 1.00 95.19 88 GLY A C 1
ATOM 609 O O . GLY A 1 88 ? -2.893 -8.798 -2.724 1.00 95.19 88 GLY A O 1
ATOM 610 N N . ALA A 1 89 ? -1.578 -6.974 -2.834 1.00 91.81 89 ALA A N 1
ATOM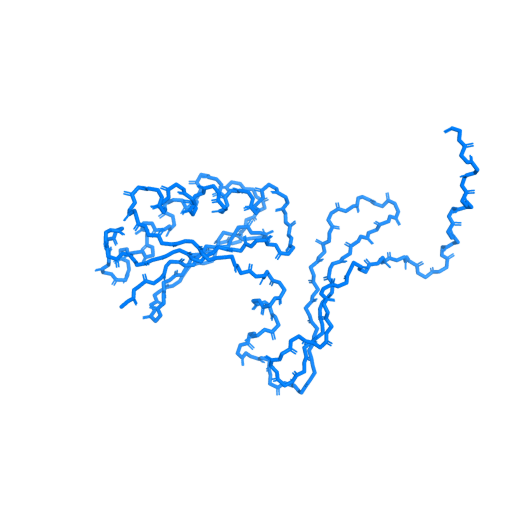 611 C CA . ALA A 1 89 ? -2.104 -6.443 -4.089 1.00 91.81 89 ALA A CA 1
ATOM 612 C C . ALA A 1 89 ? -0.992 -6.323 -5.139 1.00 91.81 89 ALA A C 1
ATOM 614 O O . ALA A 1 89 ? 0.102 -5.834 -4.847 1.00 91.81 89 ALA A O 1
ATOM 615 N N . SER A 1 90 ? -1.264 -6.772 -6.364 1.00 91.38 90 SER A N 1
ATOM 616 C CA . SER A 1 90 ? -0.352 -6.590 -7.496 1.00 91.38 90 SER A CA 1
ATOM 617 C C . SER A 1 90 ? -0.288 -5.112 -7.873 1.00 91.38 90 SER A C 1
ATOM 619 O O . SER A 1 90 ? -1.317 -4.471 -8.094 1.00 91.38 90 SER A O 1
ATOM 621 N N . THR A 1 91 ? 0.924 -4.574 -7.993 1.00 90.62 91 THR A N 1
ATOM 622 C CA . THR A 1 91 ? 1.145 -3.199 -8.460 1.00 90.62 91 THR A CA 1
ATOM 623 C C . THR A 1 91 ? 0.626 -3.016 -9.890 1.00 90.62 91 THR A C 1
ATOM 625 O O . THR A 1 91 ? 0.101 -1.959 -10.224 1.00 90.62 91 THR A O 1
ATOM 628 N N . LEU A 1 92 ? 0.727 -4.046 -10.740 1.00 88.69 92 LEU A N 1
ATOM 629 C CA . LEU A 1 92 ? 0.207 -3.987 -12.111 1.00 88.69 92 LEU A CA 1
ATOM 630 C C . LEU A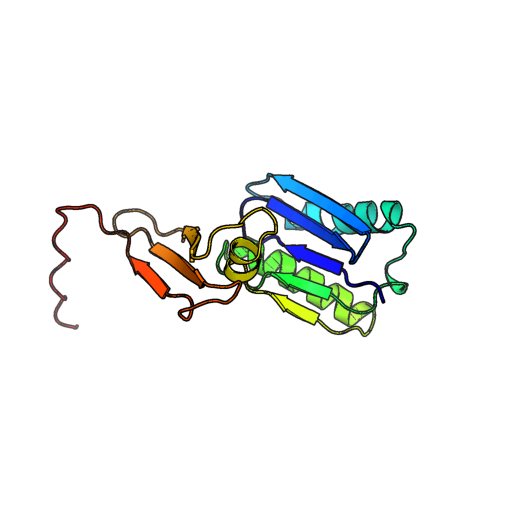 1 92 ? -1.320 -3.960 -12.140 1.00 88.69 92 LEU A C 1
ATOM 632 O O . LEU A 1 92 ? -1.881 -3.166 -12.890 1.00 88.69 92 LEU A O 1
ATOM 636 N N . ASP A 1 93 ? -1.981 -4.755 -11.295 1.00 85.75 93 ASP A N 1
ATOM 637 C CA . ASP A 1 93 ? -3.446 -4.747 -11.197 1.00 85.75 93 ASP A CA 1
ATOM 638 C C . ASP A 1 93 ? -3.941 -3.384 -10.713 1.00 85.75 93 ASP A C 1
ATOM 640 O O . ASP A 1 93 ? -4.881 -2.826 -11.278 1.00 85.75 93 ASP A O 1
ATOM 644 N N . ALA A 1 94 ? -3.266 -2.804 -9.715 1.00 84.69 94 ALA A N 1
ATOM 645 C CA . ALA A 1 94 ? -3.587 -1.473 -9.210 1.00 84.69 94 ALA A CA 1
ATOM 646 C C . ALA A 1 94 ? -3.476 -0.392 -10.302 1.00 84.69 94 ALA A C 1
ATOM 648 O O . ALA A 1 94 ? -4.313 0.506 -10.364 1.00 84.69 94 ALA A O 1
ATOM 649 N N . LEU A 1 95 ? -2.482 -0.499 -11.193 1.00 84.88 95 LEU A N 1
ATOM 650 C CA . LEU A 1 95 ? -2.320 0.405 -12.336 1.00 84.88 95 LEU A CA 1
ATOM 651 C C . LEU A 1 95 ? -3.356 0.150 -13.444 1.00 84.88 95 LEU A C 1
ATOM 653 O O . LEU A 1 95 ? -3.873 1.099 -14.027 1.00 84.88 95 LEU A O 1
ATOM 657 N N . GLY A 1 96 ? -3.664 -1.111 -13.752 1.00 78.00 96 GLY A N 1
ATOM 658 C CA . GLY A 1 96 ? -4.555 -1.492 -14.855 1.00 78.00 96 GLY A CA 1
ATOM 659 C C . GLY A 1 96 ? -6.048 -1.308 -14.576 1.00 78.00 96 GLY A C 1
ATOM 660 O O . GLY A 1 96 ? -6.841 -1.127 -15.507 1.00 78.00 96 GLY A O 1
ATOM 661 N N . LEU A 1 97 ? -6.443 -1.325 -13.301 1.00 74.56 97 LEU A N 1
ATOM 662 C CA . LEU A 1 97 ? -7.832 -1.186 -12.847 1.00 74.56 97 LEU A CA 1
ATOM 663 C C . LEU A 1 97 ? -8.221 0.259 -12.481 1.00 74.56 97 LEU A C 1
ATOM 665 O O . LEU A 1 97 ? -9.307 0.477 -11.947 1.00 74.56 97 LEU A O 1
ATOM 669 N N . GLY A 1 98 ? -7.369 1.246 -12.779 1.00 69.56 98 GLY A N 1
ATOM 670 C CA . GLY A 1 98 ? -7.637 2.658 -12.497 1.00 69.56 98 GLY A CA 1
ATOM 671 C C . GLY A 1 98 ? -8.941 3.174 -13.143 1.00 69.56 98 GLY A C 1
ATOM 672 O O . GLY A 1 98 ? -9.236 2.815 -14.288 1.00 69.56 98 GLY A O 1
ATOM 673 N N . PRO A 1 99 ? -9.719 4.024 -12.439 1.00 60.50 99 PRO A N 1
ATOM 674 C CA . PRO A 1 99 ? -11.052 4.472 -12.864 1.00 60.50 99 PRO A CA 1
ATOM 675 C C . PRO A 1 99 ? -11.048 5.342 -14.129 1.00 60.50 99 PRO A C 1
ATOM 677 O O . PRO A 1 99 ? -12.032 5.344 -14.863 1.00 60.50 99 PRO A O 1
ATOM 680 N N . ASP A 1 100 ? -9.939 6.027 -14.419 1.00 59.41 100 ASP A N 1
ATOM 681 C CA . ASP A 1 100 ? -9.802 6.908 -15.591 1.00 59.41 100 ASP A CA 1
ATOM 682 C C . ASP A 1 100 ? -9.536 6.148 -16.896 1.00 59.41 100 ASP A C 1
ATOM 684 O O . ASP A 1 100 ? -9.460 6.728 -17.978 1.00 59.41 100 ASP A O 1
ATOM 688 N N . LEU A 1 101 ? -9.378 4.830 -16.813 1.00 56.16 101 LEU A N 1
ATOM 689 C CA . LEU A 1 101 ? -9.110 3.993 -17.963 1.00 56.16 101 LEU A CA 1
ATOM 690 C C . LEU A 1 101 ? -10.469 3.492 -18.495 1.00 56.16 101 LEU A C 1
ATOM 692 O O . LEU A 1 101 ? -11.002 2.492 -18.021 1.00 56.16 101 LEU A O 1
ATOM 696 N N . THR A 1 102 ? -11.070 4.197 -19.450 1.00 55.78 102 THR A N 1
ATOM 697 C CA . THR A 1 102 ? -12.396 3.869 -20.022 1.00 55.78 102 THR A CA 1
ATOM 698 C C . THR A 1 102 ? -12.333 3.043 -21.311 1.00 55.78 102 THR A C 1
ATOM 700 O O . THR A 1 102 ? -13.373 2.690 -21.859 1.00 55.78 102 THR A O 1
ATOM 703 N N . GLU A 1 103 ? -11.132 2.701 -21.787 1.00 59.34 103 GLU A N 1
ATOM 704 C CA . GLU A 1 103 ? -10.940 1.912 -23.010 1.00 59.34 103 GLU A CA 1
ATOM 705 C C . GLU A 1 103 ? -11.040 0.393 -22.775 1.00 59.34 103 GLU A C 1
ATOM 707 O O . GLU A 1 103 ? -10.648 -0.130 -21.725 1.00 59.34 103 GLU A O 1
ATOM 712 N N . ASP A 1 104 ? -11.540 -0.319 -23.795 1.00 66.25 104 ASP A N 1
ATOM 713 C CA . ASP A 1 104 ? -11.773 -1.773 -23.801 1.00 66.25 104 ASP A CA 1
ATOM 714 C C . ASP A 1 104 ? -10.492 -2.606 -23.625 1.00 66.25 104 ASP A C 1
ATOM 716 O O . ASP A 1 104 ? -10.574 -3.769 -23.219 1.00 66.25 104 ASP A O 1
ATOM 720 N N . GLN A 1 105 ? -9.320 -2.023 -23.904 1.00 67.75 105 GLN A N 1
ATOM 721 C CA . GLN A 1 105 ? -8.000 -2.640 -23.775 1.00 67.75 105 GLN A CA 1
ATOM 722 C C . GLN A 1 105 ? -7.002 -1.655 -23.156 1.00 67.75 105 GLN A C 1
ATOM 724 O O . GLN A 1 105 ? -6.948 -0.494 -23.544 1.00 67.75 105 GLN A O 1
ATOM 729 N N . LYS A 1 106 ? -6.196 -2.114 -22.197 1.00 77.00 106 LYS A N 1
ATOM 730 C CA . LYS A 1 106 ? -5.225 -1.297 -21.452 1.00 77.00 106 LYS A CA 1
ATOM 731 C C . LYS A 1 106 ? -3.933 -2.073 -21.245 1.00 77.00 106 LYS A C 1
ATOM 733 O O . LYS A 1 106 ? -3.926 -3.300 -21.290 1.00 77.00 106 LYS A O 1
ATOM 738 N N . ALA A 1 107 ? -2.854 -1.363 -20.949 1.00 78.81 107 ALA A N 1
ATOM 739 C CA . ALA A 1 107 ? -1.577 -1.959 -20.587 1.00 78.81 107 ALA A CA 1
ATOM 740 C C . ALA A 1 107 ? -1.012 -1.271 -19.342 1.00 78.81 107 ALA A C 1
ATOM 742 O O . ALA A 1 107 ? -0.984 -0.042 -19.280 1.00 78.81 107 ALA A O 1
ATOM 743 N N . ALA A 1 108 ? -0.529 -2.051 -18.377 1.00 83.12 108 ALA A N 1
ATOM 744 C CA . ALA A 1 108 ? 0.272 -1.553 -17.265 1.00 83.12 108 ALA A CA 1
ATOM 745 C C . ALA A 1 108 ? 1.723 -1.990 -17.466 1.00 83.12 108 ALA A C 1
ATOM 747 O O . ALA A 1 108 ? 1.996 -3.170 -17.686 1.00 83.12 108 ALA A O 1
ATOM 748 N N . LEU A 1 109 ? 2.653 -1.040 -17.384 1.00 82.44 109 LEU A N 1
ATOM 749 C CA . LEU A 1 109 ? 4.081 -1.292 -17.534 1.00 82.44 109 LEU A CA 1
ATOM 750 C C . LEU A 1 109 ? 4.820 -0.774 -16.303 1.00 82.44 109 LEU A C 1
ATOM 752 O O . LEU A 1 109 ? 4.786 0.419 -16.006 1.00 82.44 109 LEU A O 1
ATOM 756 N N . VAL A 1 110 ? 5.534 -1.662 -15.618 1.00 84.31 110 VAL A N 1
ATOM 757 C CA . VAL A 1 110 ? 6.455 -1.295 -14.538 1.00 84.31 110 VAL A CA 1
ATOM 758 C C . VAL A 1 110 ? 7.877 -1.585 -14.993 1.00 84.31 110 VAL A C 1
ATOM 760 O O . VAL A 1 110 ? 8.237 -2.731 -15.258 1.00 84.31 110 VAL A O 1
ATOM 763 N N . GLU A 1 111 ? 8.705 -0.546 -15.071 1.00 80.50 111 GLU A N 1
ATOM 764 C CA . GLU A 1 111 ? 10.125 -0.694 -15.384 1.00 80.50 111 GLU A CA 1
ATOM 765 C C . GLU A 1 111 ? 10.848 -1.471 -14.270 1.00 80.50 111 GLU A C 1
ATOM 767 O O . GLU A 1 111 ? 10.811 -1.117 -13.088 1.00 80.50 111 GLU A O 1
ATOM 772 N N . GLY A 1 112 ? 11.543 -2.536 -14.651 1.00 71.94 112 GLY A N 1
ATOM 773 C CA . GLY A 1 112 ? 12.491 -3.242 -13.808 1.00 71.94 112 GLY A CA 1
ATOM 774 C C . GLY A 1 112 ? 13.862 -2.579 -13.895 1.00 71.94 112 GLY A C 1
ATOM 775 O O . GLY A 1 112 ? 14.402 -2.357 -14.976 1.00 71.94 112 GLY A O 1
ATOM 776 N N . ARG A 1 113 ? 14.484 -2.301 -12.745 1.00 64.19 113 ARG A N 1
ATOM 777 C CA . ARG A 1 113 ? 15.868 -1.812 -12.723 1.00 64.19 113 ARG A CA 1
ATOM 778 C C . ARG A 1 113 ? 16.832 -2.933 -13.093 1.00 64.19 113 ARG A C 1
ATOM 780 O O . ARG A 1 113 ? 17.268 -3.691 -12.232 1.00 64.19 113 ARG A O 1
ATOM 787 N N . VAL A 1 114 ? 17.207 -2.990 -14.362 1.00 58.16 114 VAL A N 1
ATOM 788 C CA . VAL A 1 114 ? 18.411 -3.680 -14.825 1.00 58.16 114 VAL A CA 1
ATOM 789 C C . VAL A 1 114 ? 19.223 -2.645 -15.590 1.00 58.16 114 VAL A C 1
ATOM 791 O O . VAL A 1 114 ? 18.706 -1.994 -16.494 1.00 58.16 114 VAL A O 1
ATOM 794 N N . ALA A 1 115 ? 20.471 -2.428 -15.170 1.00 54.28 115 ALA A N 1
ATOM 795 C CA . ALA A 1 115 ? 21.375 -1.532 -15.882 1.00 54.28 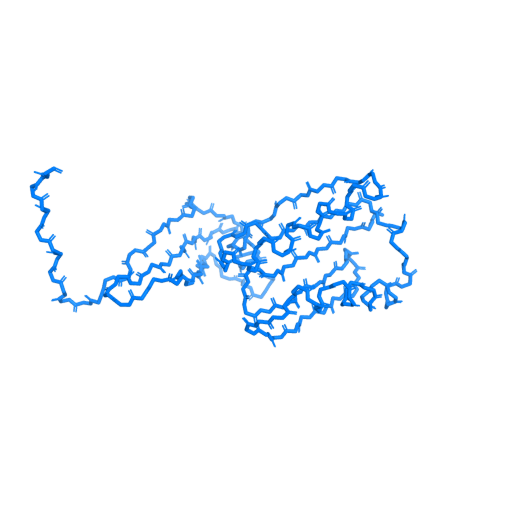115 ALA A CA 1
ATOM 796 C C . ALA A 1 115 ? 21.515 -1.990 -17.352 1.00 54.28 115 ALA A C 1
ATOM 798 O O . ALA A 1 115 ? 21.415 -3.193 -17.618 1.00 54.28 115 ALA A O 1
ATOM 799 N N . PRO A 1 116 ? 21.756 -1.072 -18.308 1.00 54.97 116 PRO A N 1
ATOM 800 C CA . PRO A 1 116 ? 22.053 -1.445 -19.689 1.00 54.97 116 PRO A CA 1
ATOM 801 C C . PRO A 1 116 ? 23.100 -2.573 -19.755 1.00 54.9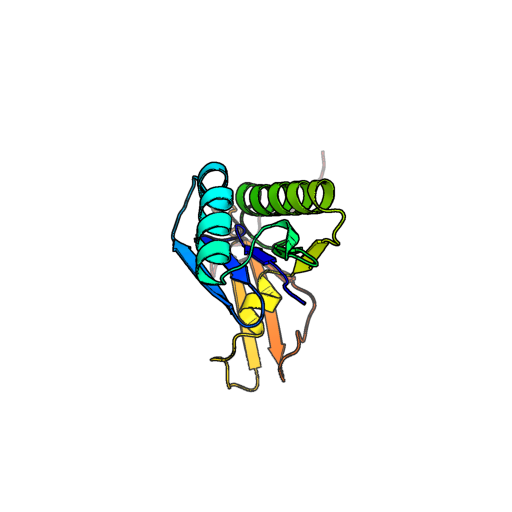7 116 PRO A C 1
ATOM 803 O O . PRO A 1 116 ? 24.023 -2.581 -18.934 1.00 54.97 116 PRO A O 1
ATOM 806 N N . PRO A 1 117 ? 22.987 -3.520 -20.706 1.00 54.84 117 PRO A N 1
ATOM 807 C CA . PRO A 1 117 ? 22.221 -3.437 -21.956 1.00 54.84 117 PRO A CA 1
ATOM 808 C C . PRO A 1 117 ? 20.830 -4.103 -21.953 1.00 54.84 117 PRO A C 1
ATOM 810 O O . PRO A 1 117 ? 20.228 -4.205 -23.018 1.00 54.84 117 PRO A O 1
ATOM 813 N N . ASP A 1 118 ? 20.323 -4.573 -20.809 1.00 58.03 118 ASP A N 1
ATOM 814 C CA . ASP A 1 118 ? 19.184 -5.509 -20.778 1.00 58.03 118 ASP A CA 1
ATOM 815 C C . ASP A 1 118 ? 18.021 -4.982 -19.905 1.00 58.03 118 ASP A C 1
ATOM 817 O O . ASP A 1 118 ? 17.704 -5.588 -18.875 1.00 58.03 118 ASP A O 1
ATOM 821 N N . PRO A 1 119 ? 17.397 -3.832 -20.251 1.00 63.31 119 PRO A N 1
ATOM 822 C CA . PRO A 1 119 ? 16.299 -3.302 -19.459 1.00 63.31 119 PRO A CA 1
ATOM 823 C C . PRO A 1 119 ? 15.134 -4.295 -19.476 1.00 63.31 119 PRO A C 1
ATOM 825 O O . PRO A 1 119 ? 14.716 -4.808 -20.517 1.00 63.31 119 PRO A O 1
ATOM 828 N N . ARG A 1 120 ? 14.629 -4.602 -18.284 1.00 71.06 120 ARG A N 1
ATOM 829 C CA . ARG A 1 120 ? 13.477 -5.484 -18.095 1.00 71.06 120 ARG A CA 1
ATOM 830 C C . ARG A 1 120 ? 12.306 -4.630 -17.672 1.00 71.06 120 ARG A C 1
ATOM 832 O O . ARG A 1 120 ? 12.486 -3.679 -16.926 1.00 71.06 120 ARG A O 1
ATOM 839 N N . ALA A 1 121 ? 11.113 -4.985 -18.095 1.00 81.44 121 ALA A N 1
ATOM 840 C CA . ALA A 1 121 ? 9.887 -4.427 -17.559 1.00 81.44 121 ALA A CA 1
ATOM 841 C C . ALA A 1 121 ? 8.927 -5.564 -17.231 1.00 81.44 121 ALA A C 1
ATOM 843 O O . ALA A 1 121 ? 9.087 -6.679 -17.720 1.00 81.44 121 ALA A O 1
ATOM 844 N N . TYR A 1 122 ? 7.943 -5.289 -16.394 1.00 83.00 122 TYR A N 1
ATOM 845 C CA . TYR A 1 122 ? 6.798 -6.164 -16.210 1.00 83.00 122 TYR A CA 1
ATOM 846 C C . TYR A 1 122 ? 5.613 -5.529 -16.919 1.00 83.00 122 TYR A C 1
ATOM 848 O O . TYR A 1 122 ? 5.328 -4.352 -16.694 1.00 83.00 122 TYR A O 1
ATOM 856 N N . LEU A 1 123 ? 4.975 -6.300 -17.793 1.00 83.38 123 LEU A N 1
ATOM 857 C CA . LEU A 1 123 ? 3.812 -5.888 -18.565 1.00 83.38 123 LEU A CA 1
ATOM 858 C C . LEU A 1 123 ? 2.622 -6.752 -18.171 1.00 83.38 123 LEU A C 1
ATOM 860 O O . LEU A 1 123 ? 2.739 -7.979 -18.110 1.00 83.38 123 LEU A O 1
ATOM 864 N N . ASP A 1 124 ? 1.481 -6.104 -17.994 1.00 84.19 124 ASP A N 1
ATOM 865 C CA . ASP A 1 124 ? 0.183 -6.762 -18.011 1.00 84.19 124 ASP A CA 1
ATOM 866 C C . ASP A 1 124 ? -0.762 -6.027 -18.968 1.00 84.19 124 ASP A C 1
ATOM 868 O O . ASP A 1 124 ? -0.660 -4.810 -19.156 1.00 84.19 124 ASP A O 1
ATOM 872 N N . LEU A 1 125 ? -1.645 -6.782 -19.609 1.00 81.94 125 LEU A N 1
ATOM 873 C CA . LEU A 1 125 ? -2.641 -6.299 -20.554 1.00 81.94 125 LEU A CA 1
ATOM 874 C C . LEU A 1 125 ? -4.017 -6.544 -19.957 1.00 81.94 125 LEU A C 1
ATOM 876 O O . LEU A 1 125 ? -4.350 -7.677 -19.627 1.00 81.94 125 LEU A O 1
ATOM 880 N N . PHE A 1 126 ? -4.849 -5.517 -19.887 1.00 80.25 126 PHE A N 1
ATOM 881 C CA . PHE A 1 126 ? -6.193 -5.610 -19.337 1.00 80.25 126 PHE A CA 1
ATOM 882 C C . PHE A 1 126 ? -7.220 -5.449 -20.447 1.00 80.25 126 PHE A C 1
ATOM 884 O O . PHE A 1 126 ? -7.065 -4.596 -21.313 1.00 80.25 126 PHE A O 1
ATOM 891 N N . ALA A 1 127 ? -8.294 -6.224 -20.398 1.00 77.88 127 ALA A N 1
ATOM 892 C CA . ALA A 1 127 ? -9.475 -6.023 -21.221 1.00 77.88 127 ALA A CA 1
ATOM 893 C C . ALA A 1 127 ? -10.712 -6.231 -20.358 1.00 77.88 127 ALA A C 1
ATOM 895 O O . ALA A 1 127 ? -10.725 -7.104 -19.488 1.00 77.88 127 ALA A O 1
ATOM 896 N N . GLN A 1 128 ? -11.738 -5.401 -20.555 1.00 73.69 128 GLN A N 1
ATOM 897 C CA . GLN A 1 128 ? -12.985 -5.464 -19.774 1.00 73.69 128 GLN A CA 1
ATOM 898 C C . GLN A 1 128 ? -12.752 -5.481 -18.245 1.00 73.69 128 GLN A C 1
ATOM 900 O O . GLN A 1 128 ? -13.423 -6.194 -17.500 1.00 73.69 128 GLN A O 1
ATOM 905 N N . GLY A 1 129 ? -11.756 -4.721 -17.772 1.00 70.94 129 GLY A N 1
ATOM 906 C CA . GLY A 1 129 ? -11.426 -4.626 -16.345 1.00 70.94 129 GLY A CA 1
ATOM 907 C C . GLY A 1 129 ? -10.796 -5.886 -15.743 1.00 70.94 129 GLY A C 1
ATOM 908 O O . GLY A 1 129 ? -10.878 -6.086 -14.534 1.00 70.94 129 GLY A O 1
ATOM 909 N N . ARG A 1 130 ? -10.192 -6.758 -16.556 1.00 72.38 130 ARG A N 1
ATOM 910 C CA . ARG A 1 130 ? -9.468 -7.949 -16.092 1.00 72.38 130 ARG A CA 1
ATOM 911 C C . ARG A 1 130 ? -8.136 -8.081 -16.806 1.00 72.38 130 ARG A C 1
ATOM 913 O O . ARG A 1 130 ? -8.064 -7.797 -17.999 1.00 72.38 130 ARG A O 1
ATOM 920 N N . ALA A 1 131 ? -7.114 -8.551 -16.094 1.00 75.12 131 ALA A N 1
ATOM 921 C CA . ALA A 1 131 ? -5.873 -8.988 -16.719 1.00 75.12 131 ALA A CA 1
ATOM 922 C C . ALA A 1 131 ? -6.182 -10.109 -17.727 1.00 75.12 131 ALA A C 1
ATOM 924 O O . ALA A 1 131 ? -6.911 -11.059 -17.429 1.00 75.12 131 ALA A O 1
ATOM 925 N N . THR A 1 132 ? -5.674 -9.962 -18.943 1.00 77.00 132 THR A N 1
ATOM 926 C CA . THR A 1 132 ? -5.878 -10.889 -20.070 1.00 77.00 132 THR A CA 1
ATOM 927 C C . THR A 1 132 ? -4.766 -11.917 -20.170 1.00 77.00 132 THR A C 1
ATOM 929 O O . THR A 1 132 ? -4.954 -12.971 -20.776 1.00 77.00 132 THR A O 1
ATOM 932 N N . LEU A 1 133 ? -3.619 -11.628 -19.559 1.00 69.56 133 LEU A N 1
ATOM 933 C CA . LEU A 1 133 ? -2.453 -12.491 -19.486 1.00 69.56 133 LEU A CA 1
ATOM 934 C C . LEU A 1 133 ? -1.877 -12.403 -18.068 1.00 69.56 133 LEU A C 1
ATOM 936 O O . LEU A 1 133 ? -2.030 -11.381 -17.416 1.00 69.56 133 LEU A O 1
ATOM 940 N N . PRO A 1 134 ? -1.202 -13.444 -17.562 1.00 67.38 134 PRO A N 1
ATOM 941 C CA . PRO A 1 134 ? -0.407 -13.284 -16.352 1.00 67.38 134 PRO A CA 1
ATOM 942 C C . PRO A 1 134 ? 0.748 -12.299 -16.622 1.00 67.38 134 PRO A C 1
ATOM 944 O O . PRO A 1 134 ? 1.291 -12.339 -17.734 1.00 67.38 134 PRO A O 1
ATOM 947 N N . PRO A 1 135 ? 1.183 -11.488 -15.633 1.00 69.50 135 PRO A N 1
ATOM 948 C CA . PRO A 1 135 ? 2.283 -10.541 -15.793 1.00 69.50 135 PRO A CA 1
ATOM 949 C C . PRO A 1 135 ? 3.507 -11.173 -16.460 1.00 69.50 135 PRO A C 1
ATOM 951 O O . PRO A 1 135 ? 4.078 -12.141 -15.949 1.00 69.50 135 PRO A O 1
ATOM 954 N N . GLN A 1 136 ? 3.920 -10.630 -17.605 1.00 71.50 136 GLN A N 1
ATOM 955 C CA . GLN A 1 136 ? 5.062 -11.139 -18.363 1.00 71.50 136 GLN A CA 1
ATOM 956 C C . GLN A 1 136 ? 6.289 -10.248 -18.139 1.00 71.50 136 GLN A C 1
ATOM 958 O O . GLN A 1 136 ? 6.182 -9.020 -18.243 1.00 71.50 136 GLN A O 1
ATOM 963 N N . PRO A 1 137 ? 7.481 -10.822 -17.885 1.00 70.50 137 PRO A N 1
ATOM 964 C CA . PRO A 1 137 ? 8.716 -10.066 -17.997 1.00 70.50 137 PRO A CA 1
ATOM 965 C C . PRO A 1 137 ? 8.946 -9.719 -19.473 1.00 70.50 137 PRO A C 1
ATOM 967 O O . PRO A 1 137 ? 9.201 -10.586 -20.310 1.00 70.50 137 PRO A O 1
ATOM 970 N N . LEU A 1 138 ? 8.867 -8.435 -19.796 1.00 68.38 138 LEU A N 1
ATOM 971 C CA . LEU A 1 138 ? 9.210 -7.897 -21.097 1.00 68.38 138 LEU A CA 1
ATOM 972 C C . LEU A 1 138 ? 10.704 -7.567 -21.127 1.00 68.38 138 LEU A C 1
ATOM 974 O O . LEU A 1 138 ? 11.196 -6.730 -20.368 1.00 68.38 138 LEU A O 1
ATOM 978 N N . TYR A 1 139 ? 11.429 -8.221 -22.029 1.00 65.56 139 TYR A N 1
ATOM 979 C CA . TYR A 1 139 ? 12.805 -7.857 -22.345 1.00 65.56 139 TYR A CA 1
ATOM 980 C C . TYR A 1 139 ? 12.771 -6.702 -23.340 1.00 65.56 139 TYR A C 1
ATOM 982 O O . TYR A 1 139 ? 12.485 -6.901 -24.522 1.00 65.56 139 TYR A O 1
ATOM 990 N N . LEU A 1 140 ? 13.048 -5.491 -22.862 1.00 62.09 140 LEU A N 1
ATOM 991 C CA . LEU A 1 140 ? 13.127 -4.303 -23.701 1.00 62.09 140 LEU A CA 1
ATOM 992 C C . LEU A 1 140 ? 14.480 -4.312 -24.418 1.00 62.09 140 LEU A C 1
ATOM 994 O O . LEU A 1 140 ? 15.407 -3.597 -24.053 1.00 62.09 140 LEU A O 1
ATOM 998 N N . ARG A 1 141 ? 14.640 -5.162 -25.434 1.00 60.38 141 ARG A N 1
ATOM 999 C CA . ARG A 1 141 ? 15.844 -5.092 -26.264 1.00 60.38 141 ARG A CA 1
ATOM 1000 C C . ARG A 1 141 ? 15.731 -3.880 -27.199 1.00 60.38 141 ARG A C 1
ATOM 1002 O O . ARG A 1 141 ? 14.722 -3.773 -27.897 1.00 60.38 141 ARG A O 1
ATOM 1009 N N . PRO A 1 142 ? 16.740 -2.993 -27.271 1.00 57.44 142 PRO A N 1
ATOM 1010 C CA . PRO A 1 142 ? 16.757 -1.948 -28.285 1.00 57.44 142 PRO A CA 1
ATOM 1011 C C . PRO A 1 142 ? 16.676 -2.569 -29.693 1.00 57.44 142 PRO A C 1
ATOM 1013 O O . PRO A 1 142 ? 17.326 -3.598 -29.933 1.00 57.44 142 PRO A O 1
ATOM 1016 N N . PRO A 1 143 ? 15.916 -1.980 -30.634 1.00 56.38 143 PRO A N 1
ATOM 1017 C CA . PRO A 1 143 ? 15.906 -2.437 -32.020 1.00 56.38 143 PRO A CA 1
ATOM 1018 C C . PRO A 1 143 ? 17.338 -2.531 -32.576 1.00 56.38 143 PRO A C 1
ATOM 1020 O O . PRO A 1 143 ? 18.122 -1.597 -32.426 1.00 56.38 143 PRO A O 1
ATOM 1023 N N . GLY A 1 144 ? 17.690 -3.657 -33.207 1.00 58.62 144 GLY A N 1
ATOM 1024 C CA . GLY A 1 144 ? 18.987 -3.841 -33.879 1.00 58.62 144 GLY A CA 1
ATOM 1025 C C . GLY A 1 144 ? 20.124 -4.446 -33.044 1.00 58.62 144 GLY A C 1
ATOM 1026 O O . GLY A 1 144 ? 21.221 -4.618 -33.570 1.00 58.62 144 GLY A O 1
ATOM 1027 N N . VAL A 1 145 ? 19.898 -4.818 -31.779 1.00 60.06 145 VAL A N 1
ATOM 1028 C CA . VAL A 1 145 ? 20.917 -5.504 -30.961 1.00 60.06 145 VAL A CA 1
ATOM 1029 C C . VAL A 1 145 ? 20.776 -7.027 -31.088 1.00 60.06 145 VAL A C 1
ATOM 1031 O O . VAL A 1 145 ? 19.737 -7.604 -30.764 1.00 60.06 145 VAL A O 1
ATOM 1034 N N . THR A 1 146 ? 21.826 -7.707 -31.546 1.00 57.25 146 THR A N 1
ATOM 1035 C CA . THR A 1 146 ? 21.871 -9.177 -31.621 1.00 57.25 146 THR A CA 1
ATOM 1036 C C . THR A 1 146 ? 22.062 -9.768 -30.216 1.00 57.25 146 THR A C 1
ATOM 1038 O O . THR A 1 146 ? 22.909 -9.271 -29.472 1.00 57.25 146 THR A O 1
ATOM 1041 N N . PRO A 1 147 ? 21.314 -10.816 -29.810 1.00 56.28 147 PRO A N 1
ATOM 1042 C CA . PRO A 1 147 ? 21.540 -11.471 -28.523 1.00 56.28 147 PRO A CA 1
ATOM 1043 C C . PRO A 1 147 ? 22.990 -11.965 -28.401 1.00 56.28 147 PRO A C 1
ATOM 1045 O O . PRO A 1 147 ? 23.530 -12.467 -29.392 1.00 56.28 147 PRO A O 1
ATOM 1048 N N . PRO A 1 148 ? 23.608 -11.907 -27.205 1.00 57.72 148 PRO A N 1
ATOM 1049 C CA . PRO A 1 148 ? 24.875 -12.589 -26.990 1.00 57.72 148 PRO A CA 1
ATOM 1050 C C . PRO A 1 148 ? 24.675 -14.079 -27.281 1.00 57.72 148 PRO A C 1
ATOM 1052 O O . PRO A 1 148 ? 23.693 -14.686 -26.841 1.00 57.72 148 PRO A O 1
ATOM 1055 N N . ALA A 1 149 ? 25.584 -14.664 -28.063 1.00 58.03 149 ALA A N 1
ATOM 1056 C CA . ALA A 1 149 ? 25.557 -16.091 -28.345 1.00 58.03 149 ALA A CA 1
ATOM 1057 C C . ALA A 1 149 ? 25.520 -16.849 -27.011 1.00 58.03 149 ALA A C 1
ATOM 1059 O O . ALA A 1 149 ? 26.312 -16.540 -26.120 1.00 58.03 149 ALA A O 1
ATOM 1060 N N . LYS A 1 150 ? 24.590 -17.807 -26.862 1.00 51.47 150 LYS A N 1
ATOM 1061 C CA . LYS A 1 150 ? 24.509 -18.668 -25.672 1.00 51.47 150 LYS A CA 1
ATOM 1062 C C . LYS A 1 150 ? 25.907 -19.221 -25.391 1.00 51.47 150 LYS A C 1
ATOM 1064 O O . LYS A 1 150 ? 26.391 -20.073 -26.137 1.00 51.47 150 LYS A O 1
ATOM 1069 N N . GLY A 1 151 ? 26.558 -18.705 -24.349 1.00 50.06 151 GLY A N 1
ATOM 1070 C CA . GLY A 1 151 ? 27.841 -19.215 -23.896 1.00 50.06 151 GLY A CA 1
ATOM 1071 C C . GLY A 1 151 ? 27.660 -20.690 -23.578 1.00 50.06 151 GLY A C 1
ATOM 1072 O O . GLY A 1 151 ? 26.798 -21.048 -22.775 1.00 50.06 151 GLY A O 1
ATOM 1073 N N . ARG A 1 152 ? 28.412 -21.556 -24.264 1.00 49.00 152 ARG A N 1
ATOM 1074 C CA . ARG A 1 152 ? 28.486 -22.969 -23.895 1.00 49.00 152 ARG A CA 1
ATOM 1075 C C . ARG A 1 152 ? 28.946 -23.027 -22.442 1.00 49.00 152 ARG A C 1
ATOM 1077 O O . ARG A 1 152 ? 29.920 -22.362 -22.094 1.00 49.00 152 ARG A O 1
ATOM 1084 N N . GLY A 1 153 ? 28.197 -23.771 -21.631 1.00 51.09 153 GLY A N 1
ATOM 1085 C CA . GLY A 1 153 ? 28.444 -23.923 -20.205 1.00 51.09 153 GLY A CA 1
ATOM 1086 C C . GLY A 1 153 ? 29.905 -24.237 -19.891 1.00 51.09 153 GLY A C 1
ATOM 1087 O O . GLY A 1 153 ? 30.584 -24.942 -20.643 1.00 51.09 153 GLY A O 1
ATOM 1088 N N . ARG A 1 154 ? 30.359 -23.689 -18.770 1.00 41.03 154 ARG A N 1
ATOM 1089 C CA . ARG A 1 154 ? 31.459 -24.224 -17.980 1.00 41.03 154 ARG A CA 1
ATOM 1090 C C . ARG A 1 154 ? 30.909 -24.559 -16.609 1.00 41.03 154 ARG A C 1
ATOM 1092 O O . ARG A 1 154 ? 30.061 -23.766 -16.140 1.00 41.03 154 ARG A O 1
#

pLDDT: mean 83.96, std 15.56, range [41.03, 98.38]

Radius of gyration: 18.3 Å; chains: 1; bounding box: 46×37×50 Å

Foldseek 3Di:
DKEWEFEQFAQWTKIAIVVFDIDIGGHDDDSLVVNVVRNVVRCVRRVHDLLNHQAYEYECDPGDPVRSVSRVVVRVVSCVVNVHYYHYDYPFLVVLQDPPPPDQKDKGKAWDDDPPDWTWIWMFMDGPSDTPDDTDTDTPHDPPDDDDDPPDDD